Protein AF-A0AA42VGJ4-F1 (afdb_monomer_lite)

Structure (mmCIF, N/CA/C/O backbone):
data_AF-A0AA42VGJ4-F1
#
_entry.id   AF-A0AA42VGJ4-F1
#
loop_
_atom_site.group_PDB
_atom_site.id
_atom_site.type_symbol
_atom_site.label_atom_id
_atom_site.label_alt_id
_atom_site.label_comp_id
_atom_site.label_asym_id
_atom_site.label_entity_id
_atom_site.label_seq_id
_atom_site.pdbx_PDB_ins_code
_atom_site.Cartn_x
_atom_site.Cartn_y
_atom_site.Cartn_z
_atom_site.occupancy
_atom_site.B_iso_or_equiv
_atom_site.auth_seq_id
_atom_site.auth_comp_id
_atom_site.auth_asym_id
_atom_site.auth_atom_id
_atom_site.pdbx_PDB_model_num
ATOM 1 N N . MET A 1 1 ? 8.430 7.450 -19.204 1.00 54.16 1 MET A N 1
ATOM 2 C CA . MET A 1 1 ? 6.962 7.472 -19.052 1.00 54.16 1 MET A CA 1
ATOM 3 C C . MET A 1 1 ? 6.653 7.454 -17.564 1.00 54.16 1 MET A C 1
ATOM 5 O O . MET A 1 1 ? 7.102 6.535 -16.892 1.00 54.16 1 MET A O 1
ATOM 9 N N 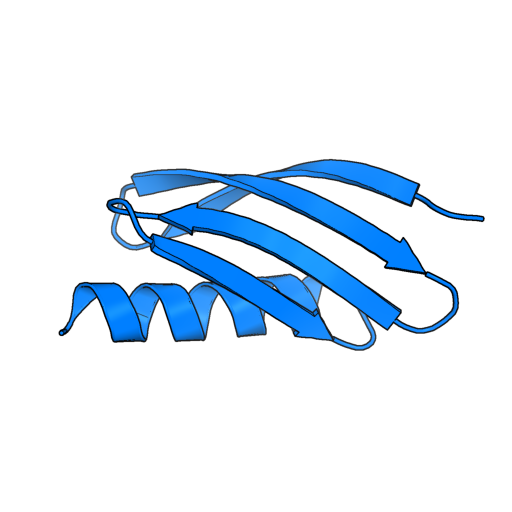. PHE A 1 2 ? 6.018 8.500 -17.035 1.00 59.00 2 PHE A N 1
ATOM 10 C CA . PHE A 1 2 ? 5.518 8.494 -15.659 1.00 59.00 2 PHE A CA 1
ATOM 11 C C . PHE A 1 2 ? 4.132 7.864 -15.683 1.00 59.00 2 PHE A C 1
ATOM 13 O O . PHE A 1 2 ? 3.232 8.410 -16.314 1.00 59.00 2 PHE A O 1
ATOM 20 N N . VAL A 1 3 ? 3.978 6.706 -15.049 1.00 68.69 3 VAL A N 1
ATOM 21 C CA . VAL A 1 3 ? 2.675 6.044 -14.935 1.00 68.69 3 VAL A CA 1
ATOM 22 C C . VAL A 1 3 ? 2.181 6.287 -13.521 1.00 68.69 3 VAL A C 1
ATOM 24 O O . VAL A 1 3 ? 2.801 5.817 -12.569 1.00 68.69 3 VAL A O 1
ATOM 27 N N . SER A 1 4 ? 1.107 7.065 -13.395 1.00 78.88 4 SER A N 1
ATOM 28 C CA . SER A 1 4 ? 0.364 7.206 -12.146 1.00 78.88 4 SER A CA 1
ATOM 29 C C . SER A 1 4 ? -0.927 6.412 -12.276 1.00 78.88 4 SER A C 1
ATOM 31 O O . SER A 1 4 ? -1.732 6.694 -13.164 1.00 78.88 4 SER A O 1
ATOM 33 N N . LYS A 1 5 ? -1.107 5.401 -11.428 1.00 88.00 5 LYS A N 1
ATOM 34 C CA . LYS A 1 5 ? -2.308 4.562 -11.395 1.00 88.00 5 LYS A CA 1
ATOM 35 C C . LYS A 1 5 ? -2.824 4.469 -9.964 1.00 88.00 5 LYS A C 1
ATOM 37 O O . LYS A 1 5 ? -2.038 4.319 -9.032 1.00 88.00 5 LYS A O 1
ATOM 42 N N . GLN A 1 6 ? -4.142 4.525 -9.800 1.00 89.38 6 GLN A N 1
ATOM 43 C CA . GLN A 1 6 ? -4.785 4.187 -8.533 1.00 89.38 6 GLN A CA 1
ATOM 44 C C . GLN A 1 6 ? -4.992 2.677 -8.422 1.00 89.38 6 GLN A C 1
ATOM 46 O O . GLN A 1 6 ? -5.326 2.002 -9.397 1.00 89.38 6 GLN A O 1
ATOM 51 N N . ASP A 1 7 ? -4.781 2.155 -7.225 1.00 90.50 7 ASP A N 1
ATOM 52 C CA . ASP A 1 7 ? -4.888 0.739 -6.906 1.00 90.50 7 ASP A CA 1
ATOM 53 C C . ASP A 1 7 ? -5.356 0.589 -5.457 1.00 90.50 7 ASP A C 1
ATOM 55 O O . ASP A 1 7 ? -5.418 1.565 -4.705 1.00 90.50 7 ASP A O 1
ATOM 59 N N . TRP A 1 8 ? -5.706 -0.629 -5.070 1.00 89.56 8 TRP A N 1
ATOM 60 C CA . TRP A 1 8 ? -6.296 -0.913 -3.771 1.00 89.56 8 TRP A CA 1
ATOM 61 C C . TRP A 1 8 ? -5.527 -2.061 -3.134 1.00 89.56 8 TRP A C 1
ATOM 63 O O . TRP A 1 8 ? -5.371 -3.123 -3.738 1.00 89.56 8 TRP A O 1
ATOM 73 N N . ILE A 1 9 ? -5.024 -1.848 -1.920 1.00 88.75 9 ILE A N 1
ATOM 74 C CA . ILE A 1 9 ? -4.276 -2.862 -1.175 1.00 88.75 9 ILE A CA 1
ATOM 75 C C . ILE A 1 9 ? -5.104 -3.292 0.029 1.00 88.75 9 ILE A C 1
ATOM 77 O O . ILE A 1 9 ? -5.460 -2.464 0.863 1.00 88.75 9 ILE A O 1
ATOM 81 N N . ALA A 1 10 ? -5.371 -4.595 0.126 1.00 88.50 10 ALA A N 1
ATOM 82 C CA . ALA A 1 10 ? -5.961 -5.197 1.313 1.00 88.50 10 ALA A CA 1
ATOM 83 C C . ALA A 1 10 ? -4.878 -5.467 2.374 1.00 88.50 10 ALA A C 1
ATOM 85 O O . ALA A 1 10 ? -3.898 -6.185 2.121 1.00 88.50 10 ALA A O 1
ATOM 86 N N . ILE A 1 11 ? -5.054 -4.898 3.562 1.00 84.44 11 ILE A N 1
ATOM 87 C CA . ILE A 1 11 ? -4.164 -5.027 4.716 1.00 84.44 11 ILE A CA 1
ATOM 88 C C . ILE A 1 11 ? -4.995 -5.052 5.998 1.00 84.44 11 ILE A C 1
ATOM 90 O O . ILE A 1 11 ? -5.854 -4.205 6.185 1.00 84.44 11 ILE A O 1
ATOM 94 N N . ASP A 1 12 ? -4.760 -6.044 6.858 1.00 79.25 12 ASP A N 1
ATOM 95 C CA . ASP A 1 12 ? -5.454 -6.188 8.149 1.00 79.25 12 ASP A CA 1
ATOM 96 C C . ASP A 1 12 ? -7.001 -6.173 8.064 1.00 79.25 12 ASP A C 1
ATOM 98 O O . ASP A 1 12 ? -7.698 -5.706 8.954 1.00 79.25 12 ASP A O 1
ATOM 102 N N . GLY A 1 13 ? -7.563 -6.664 6.952 1.00 82.69 13 GLY A N 1
ATOM 103 C CA . GLY A 1 13 ? -9.010 -6.621 6.693 1.00 82.69 13 GLY A CA 1
ATOM 104 C C . GLY A 1 13 ? -9.531 -5.277 6.164 1.00 82.69 13 GLY A C 1
ATOM 105 O O . GLY A 1 13 ? -10.689 -5.197 5.762 1.00 82.69 13 GLY A O 1
ATOM 106 N N . GLU A 1 14 ? -8.683 -4.251 6.077 1.00 85.12 14 GLU A N 1
ATOM 107 C CA . GLU A 1 14 ? -8.995 -2.956 5.476 1.00 85.12 14 GLU A CA 1
ATOM 108 C C . GLU A 1 14 ? -8.527 -2.892 4.019 1.00 85.12 14 GLU A C 1
ATOM 110 O O . GLU A 1 14 ? -7.475 -3.416 3.647 1.00 85.12 14 GLU A O 1
ATOM 115 N N . VAL A 1 15 ? -9.303 -2.217 3.169 1.00 89.31 15 VAL A N 1
ATOM 116 C CA . VAL A 1 15 ? -8.929 -1.954 1.776 1.00 89.31 15 VAL A CA 1
ATOM 117 C C . VAL A 1 15 ? -8.513 -0.497 1.652 1.00 89.31 15 VAL A C 1
ATOM 119 O O . VAL A 1 15 ? -9.327 0.412 1.798 1.00 89.31 15 VAL A O 1
ATOM 122 N N . VAL A 1 16 ? -7.233 -0.274 1.370 1.00 90.81 16 VAL A N 1
ATOM 123 C CA . VAL A 1 16 ? -6.630 1.059 1.349 1.00 90.81 16 VAL A CA 1
ATOM 124 C C . VAL A 1 16 ? -6.392 1.501 -0.085 1.00 90.81 16 VAL A C 1
ATOM 126 O O . VAL A 1 16 ? -5.753 0.792 -0.867 1.00 90.81 16 VAL A O 1
ATOM 129 N N . ALA A 1 17 ? -6.880 2.695 -0.423 1.00 91.69 17 ALA A N 1
ATOM 130 C CA . ALA A 1 17 ? -6.584 3.335 -1.696 1.00 91.69 17 ALA A CA 1
ATOM 131 C C . ALA A 1 17 ? -5.117 3.781 -1.731 1.00 91.69 17 ALA A C 1
ATOM 133 O O . ALA A 1 17 ? -4.656 4.539 -0.872 1.00 91.69 17 ALA A O 1
ATOM 134 N N . VAL A 1 18 ? -4.387 3.342 -2.752 1.00 93.12 18 VAL A N 1
ATOM 135 C CA . VAL A 1 18 ? -2.992 3.718 -2.969 1.00 93.12 18 VAL A CA 1
ATOM 136 C C . VAL A 1 18 ? -2.780 4.244 -4.383 1.00 93.12 18 VAL A C 1
ATOM 138 O O . VAL A 1 18 ? -3.461 3.876 -5.336 1.00 93.12 18 VAL A O 1
ATOM 141 N N . SER A 1 19 ? -1.792 5.116 -4.530 1.00 92.56 19 SER A N 1
ATOM 142 C CA . SER A 1 19 ? -1.307 5.612 -5.812 1.00 92.56 19 SER A CA 1
ATOM 143 C C . SER A 1 19 ? 0.033 4.961 -6.127 1.00 92.56 19 SER A C 1
ATOM 145 O O . SER A 1 19 ? 1.010 5.155 -5.399 1.00 92.56 19 SER A O 1
ATOM 147 N N . LEU A 1 20 ? 0.088 4.205 -7.221 1.00 91.25 20 LEU A N 1
ATOM 148 C CA . LEU A 1 20 ? 1.331 3.728 -7.812 1.00 91.25 20 LEU A CA 1
ATOM 149 C C . LEU A 1 20 ? 1.896 4.789 -8.741 1.00 91.25 20 LEU 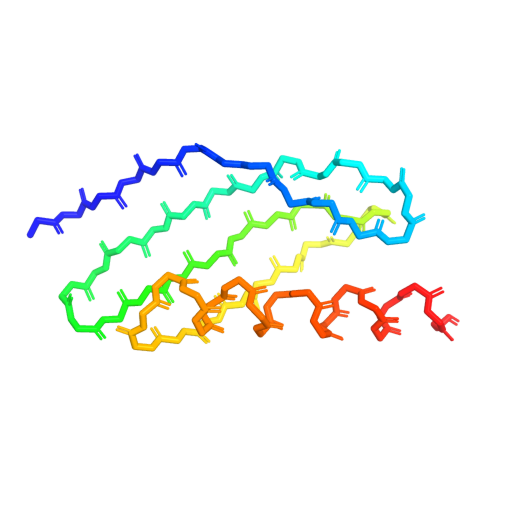A C 1
ATOM 151 O O . LEU A 1 20 ? 1.200 5.289 -9.619 1.00 91.25 20 LEU A O 1
ATOM 155 N N . GLN A 1 21 ? 3.170 5.100 -8.559 1.00 90.69 21 GLN A N 1
ATOM 156 C CA . GLN A 1 21 ? 3.937 6.008 -9.395 1.00 90.69 21 GLN A CA 1
ATOM 157 C C . GLN A 1 21 ? 5.165 5.263 -9.915 1.00 90.69 21 GLN A C 1
ATOM 159 O O . GLN A 1 21 ? 6.080 4.945 -9.154 1.00 90.69 21 GLN A O 1
ATOM 164 N N . GLY A 1 22 ? 5.188 4.975 -11.212 1.00 87.62 22 GLY A N 1
ATOM 165 C CA . GLY A 1 22 ? 6.352 4.423 -11.902 1.00 87.62 22 GLY A CA 1
ATOM 166 C C . GLY A 1 22 ? 7.231 5.538 -12.467 1.00 87.62 22 GLY A C 1
ATOM 167 O O . GLY A 1 22 ? 6.740 6.401 -13.199 1.00 87.62 22 GLY A O 1
ATOM 168 N N . LYS A 1 23 ? 8.532 5.514 -12.162 1.00 81.88 23 LYS A N 1
ATOM 169 C CA . LYS A 1 23 ? 9.548 6.398 -12.748 1.00 81.88 23 LYS A CA 1
ATOM 170 C C . LYS A 1 23 ? 10.775 5.581 -13.160 1.00 81.88 23 LYS A C 1
ATOM 172 O O . LYS A 1 23 ? 11.613 5.236 -12.330 1.00 81.88 23 LYS A O 1
ATOM 177 N N . GLY A 1 24 ? 10.908 5.319 -14.461 1.00 81.25 24 GLY A N 1
ATOM 178 C CA . 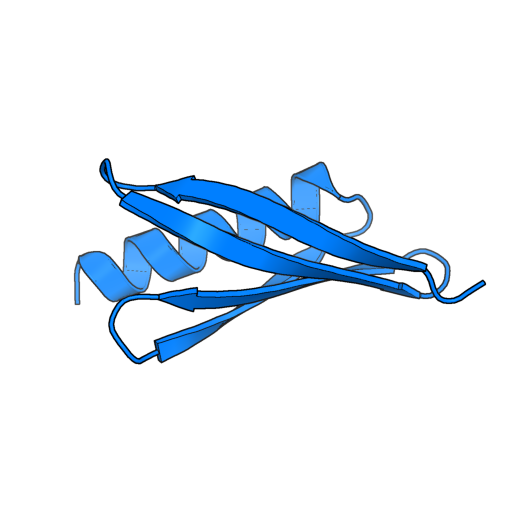GLY A 1 24 ? 12.034 4.552 -15.005 1.00 81.25 24 GLY A CA 1
ATOM 179 C C . GLY A 1 24 ? 12.049 3.122 -14.461 1.00 81.25 24 GLY A C 1
ATOM 180 O O . GLY A 1 24 ? 11.066 2.407 -14.609 1.00 81.25 24 GLY A O 1
ATOM 181 N N . SER A 1 25 ? 13.144 2.731 -13.810 1.00 83.38 25 SER A N 1
ATOM 182 C CA . SER A 1 25 ? 13.338 1.421 -13.167 1.00 83.38 25 SER A CA 1
ATOM 183 C C . SER A 1 25 ? 12.840 1.349 -11.715 1.00 83.38 25 SER A C 1
ATOM 185 O O . SER A 1 25 ? 13.087 0.358 -11.030 1.00 83.38 25 SER A O 1
ATOM 187 N N . SER A 1 26 ? 12.158 2.387 -11.220 1.00 86.81 26 SER A N 1
ATOM 188 C CA . SER A 1 26 ? 11.630 2.432 -9.855 1.00 86.81 26 SER A CA 1
ATOM 189 C C . SER A 1 26 ? 10.117 2.616 -9.840 1.00 86.81 26 SER A C 1
ATOM 191 O O . SER A 1 26 ? 9.552 3.393 -10.612 1.00 86.81 26 SER A O 1
ATOM 193 N N . VAL A 1 27 ? 9.467 1.917 -8.917 1.00 91.50 27 VAL A N 1
ATOM 194 C CA . VAL A 1 27 ? 8.050 2.028 -8.601 1.00 91.50 27 VAL A CA 1
ATOM 195 C C . VAL A 1 27 ? 7.898 2.494 -7.160 1.00 91.50 27 VAL A C 1
ATOM 197 O O . VAL A 1 27 ? 8.566 2.010 -6.244 1.00 91.50 27 VAL A O 1
ATOM 200 N N . LYS A 1 28 ? 6.987 3.436 -6.956 1.00 93.38 28 LYS A N 1
ATOM 201 C CA . LYS A 1 28 ? 6.599 3.976 -5.659 1.00 93.38 28 LYS A CA 1
ATOM 202 C C . LYS A 1 28 ? 5.113 3.720 -5.439 1.00 93.38 28 LYS A C 1
ATOM 204 O O . LYS A 1 28 ? 4.322 3.899 -6.353 1.00 93.38 28 LYS A O 1
ATOM 209 N N . VAL A 1 29 ? 4.735 3.336 -4.229 1.00 94.31 29 VAL A N 1
ATOM 210 C CA . VAL A 1 29 ? 3.348 3.204 -3.772 1.00 94.31 29 VAL A CA 1
ATOM 211 C C . VAL A 1 29 ? 3.152 4.188 -2.635 1.00 94.31 29 VAL A C 1
ATOM 213 O O . VAL A 1 29 ? 3.933 4.187 -1.685 1.00 94.31 29 VAL A O 1
ATOM 216 N N . VAL A 1 30 ? 2.136 5.038 -2.729 1.00 93.38 30 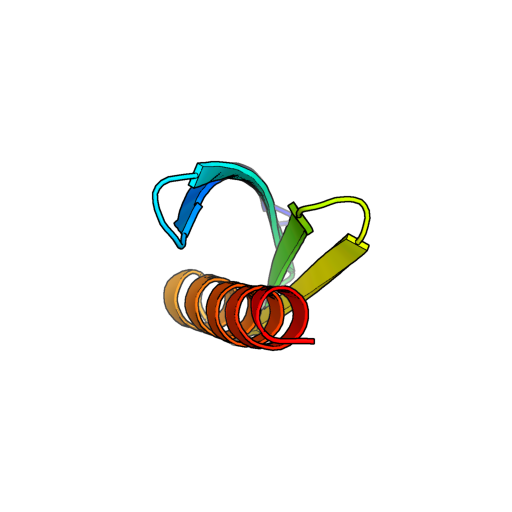VAL A N 1
ATOM 217 C CA . VAL A 1 30 ? 1.800 6.026 -1.699 1.00 93.38 30 VAL A CA 1
ATOM 218 C C . VAL A 1 30 ? 0.346 5.848 -1.304 1.00 93.38 30 VAL A C 1
ATOM 220 O O . VAL A 1 30 ? -0.514 5.777 -2.174 1.00 93.38 30 VAL A O 1
ATOM 223 N N . GLY A 1 31 ? 0.066 5.800 -0.010 1.00 92.56 31 GLY A N 1
ATOM 224 C CA . GLY A 1 31 ? -1.288 5.636 0.510 1.00 92.56 31 GLY A CA 1
ATOM 225 C C . GLY A 1 31 ? -1.408 6.189 1.919 1.00 92.56 31 GLY A C 1
ATOM 226 O O . GLY A 1 31 ? -0.410 6.256 2.639 1.00 92.56 31 GLY A O 1
ATOM 227 N N . LEU A 1 32 ? -2.620 6.588 2.290 1.00 92.00 32 LEU A N 1
ATOM 228 C CA . LEU A 1 32 ? -2.960 7.006 3.645 1.00 92.00 32 LEU A CA 1
ATOM 229 C C . LEU A 1 32 ? -3.546 5.801 4.384 1.00 92.00 32 LEU A C 1
ATOM 231 O O . LEU A 1 32 ? -4.563 5.262 3.958 1.00 92.00 32 LEU A O 1
ATOM 235 N N . PHE A 1 33 ? -2.921 5.386 5.481 1.00 90.44 33 PHE A N 1
ATOM 236 C CA . PHE A 1 33 ? -3.379 4.268 6.302 1.00 90.44 33 PHE A CA 1
ATOM 237 C C . PHE A 1 33 ? -3.492 4.717 7.759 1.00 90.44 33 PHE A C 1
ATOM 239 O O . PHE A 1 33 ? -2.522 5.221 8.318 1.00 90.44 33 PHE A O 1
ATOM 246 N N . ARG A 1 34 ? -4.690 4.598 8.349 1.00 87.81 34 ARG A N 1
ATOM 247 C CA . ARG A 1 34 ? -5.000 4.990 9.743 1.00 87.81 34 ARG A CA 1
ATOM 248 C C . ARG A 1 34 ? -4.503 6.397 10.137 1.00 87.81 34 ARG A C 1
ATOM 250 O O . ARG A 1 34 ? -4.078 6.622 11.260 1.00 87.81 34 ARG A O 1
ATOM 257 N N . GLY A 1 35 ? -4.549 7.353 9.203 1.00 87.81 35 GLY A N 1
ATOM 258 C CA . GLY A 1 35 ? -4.086 8.736 9.414 1.00 87.81 35 GLY A CA 1
ATOM 259 C C . GLY A 1 35 ? -2.599 8.981 9.122 1.00 87.81 35 GLY A C 1
ATOM 260 O O . GLY A 1 35 ? -2.157 10.127 9.154 1.00 87.81 35 GLY A O 1
ATOM 261 N N . HIS A 1 36 ? -1.842 7.943 8.758 1.00 88.62 36 HIS A N 1
ATOM 262 C CA . HIS A 1 36 ? -0.418 8.025 8.447 1.00 88.62 36 HIS A CA 1
ATOM 263 C C . HIS A 1 36 ? -0.157 7.884 6.947 1.00 88.62 36 HIS A C 1
ATOM 265 O O . HIS A 1 36 ? -0.648 6.970 6.280 1.00 88.62 36 HIS A O 1
ATOM 271 N N . TRP A 1 37 ? 0.642 8.798 6.396 1.00 91.06 37 TRP A N 1
ATOM 272 C CA . TRP A 1 37 ? 1.096 8.705 5.012 1.00 91.06 37 TRP A CA 1
ATOM 273 C C . TRP A 1 37 ? 2.228 7.695 4.899 1.00 91.06 37 TRP A C 1
ATOM 275 O O . TRP A 1 37 ? 3.340 7.921 5.376 1.00 91.06 37 TRP A O 1
ATOM 285 N N . ILE A 1 38 ? 1.958 6.596 4.204 1.00 93.25 38 ILE A N 1
ATOM 286 C CA . ILE A 1 38 ? 2.910 5.509 4.025 1.00 93.25 38 ILE A CA 1
ATOM 287 C C . ILE A 1 38 ? 3.382 5.489 2.581 1.00 93.25 38 ILE A C 1
ATOM 289 O O . ILE A 1 38 ? 2.608 5.625 1.631 1.00 93.25 38 ILE A O 1
ATOM 293 N N . THR A 1 39 ? 4.693 5.322 2.420 1.00 94.00 39 THR A N 1
ATOM 294 C CA . THR A 1 39 ? 5.351 5.222 1.119 1.00 94.00 39 THR A CA 1
ATOM 295 C C . THR A 1 39 ? 6.177 3.943 1.041 1.00 94.00 39 THR A C 1
ATOM 297 O O . THR A 1 39 ? 7.135 3.768 1.800 1.00 94.00 39 THR A O 1
ATOM 300 N N . GLY A 1 40 ? 5.841 3.079 0.086 1.00 94.31 40 GLY A N 1
ATOM 301 C CA . GLY A 1 40 ? 6.633 1.922 -0.317 1.00 94.31 40 GLY A CA 1
ATOM 302 C C . GLY A 1 40 ? 7.361 2.191 -1.627 1.00 94.31 40 GLY A C 1
ATOM 303 O O . GLY A 1 40 ? 6.861 2.904 -2.493 1.00 94.31 40 GLY A O 1
ATOM 304 N N . THR A 1 41 ? 8.552 1.632 -1.780 1.00 94.25 41 THR A N 1
ATOM 305 C CA . THR A 1 41 ? 9.361 1.744 -2.998 1.00 94.25 41 THR A CA 1
ATOM 306 C C . THR A 1 41 ? 9.928 0.384 -3.371 1.00 94.25 41 THR A C 1
ATOM 308 O O . THR A 1 41 ? 10.174 -0.452 -2.503 1.00 94.25 41 THR A O 1
ATOM 311 N N . GLY A 1 42 ? 10.125 0.153 -4.665 1.00 93.00 42 GLY A N 1
ATOM 312 C CA . GLY A 1 42 ? 10.703 -1.078 -5.188 1.00 93.00 42 GLY A CA 1
ATOM 313 C C . GLY A 1 42 ? 11.057 -0.957 -6.665 1.00 93.00 42 GLY A C 1
ATOM 314 O O . GLY A 1 42 ? 10.689 0.013 -7.320 1.00 93.00 42 GLY A O 1
ATOM 315 N N . CYS A 1 43 ? 11.775 -1.941 -7.202 1.00 89.69 43 CYS A N 1
ATOM 316 C CA . CYS A 1 43 ? 12.090 -1.996 -8.637 1.00 89.69 43 CYS A CA 1
ATOM 317 C C . CYS A 1 43 ? 10.904 -2.500 -9.483 1.00 89.69 43 CYS A C 1
ATOM 319 O O . CYS A 1 43 ? 10.915 -2.393 -10.703 1.00 89.69 43 CYS A O 1
ATOM 321 N N . THR A 1 44 ? 9.875 -3.051 -8.835 1.00 89.31 44 THR A N 1
ATOM 322 C CA . THR A 1 44 ? 8.640 -3.553 -9.451 1.00 89.31 44 THR A CA 1
ATOM 323 C C . THR A 1 44 ? 7.428 -3.122 -8.631 1.00 89.31 44 THR A C 1
ATOM 325 O O . THR A 1 44 ? 7.557 -2.779 -7.451 1.00 89.31 44 THR A O 1
ATOM 328 N N . GLU A 1 45 ? 6.237 -3.173 -9.232 1.00 89.81 45 GLU A N 1
ATOM 329 C CA . GLU A 1 45 ? 4.979 -2.891 -8.531 1.00 89.81 45 GLU A CA 1
ATOM 330 C C . GLU A 1 45 ? 4.798 -3.802 -7.316 1.00 89.81 45 GLU A C 1
ATOM 332 O O . GLU A 1 45 ? 4.519 -3.315 -6.223 1.00 89.81 45 GLU A O 1
ATOM 337 N N . SER A 1 46 ? 5.045 -5.105 -7.465 1.00 90.25 46 SER A N 1
ATOM 338 C CA . SER A 1 46 ? 4.941 -6.074 -6.369 1.00 90.25 46 SER A CA 1
ATOM 339 C C . SER A 1 46 ? 5.901 -5.761 -5.219 1.00 90.25 46 SER A C 1
ATOM 341 O O . SER A 1 46 ? 5.499 -5.807 -4.056 1.00 90.25 46 SER A O 1
ATOM 343 N N . ALA A 1 47 ? 7.149 -5.385 -5.524 1.00 92.94 47 ALA A N 1
ATOM 344 C CA . ALA A 1 47 ? 8.126 -5.010 -4.505 1.00 92.94 47 ALA A CA 1
ATOM 345 C C . ALA A 1 47 ? 7.710 -3.726 -3.769 1.00 92.94 47 ALA A C 1
ATOM 347 O O . ALA A 1 47 ? 7.774 -3.664 -2.541 1.00 92.94 47 ALA A O 1
ATOM 348 N N . ALA A 1 48 ? 7.226 -2.721 -4.502 1.00 93.06 48 ALA A N 1
ATOM 349 C CA . ALA A 1 48 ? 6.771 -1.467 -3.915 1.00 93.06 48 ALA A CA 1
ATOM 350 C C . ALA A 1 48 ? 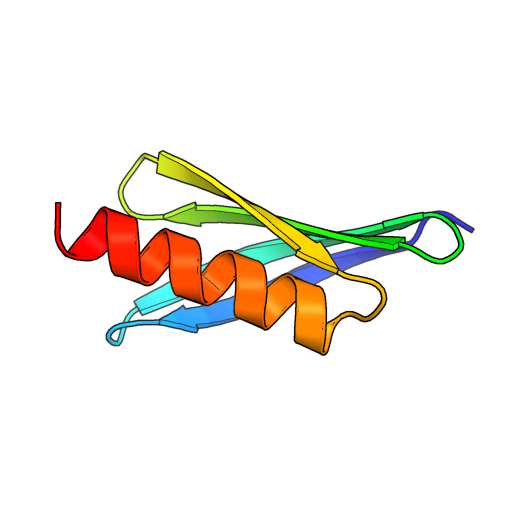5.502 -1.653 -3.060 1.00 93.06 48 ALA A C 1
ATOM 352 O O . ALA A 1 48 ? 5.426 -1.093 -1.964 1.00 93.06 48 ALA A O 1
ATOM 353 N N . LYS A 1 49 ? 4.549 -2.488 -3.504 1.00 92.31 49 LYS A N 1
ATOM 354 C CA . LYS A 1 49 ? 3.348 -2.865 -2.738 1.00 92.31 49 LYS A CA 1
ATOM 355 C C . LYS A 1 49 ? 3.711 -3.628 -1.464 1.00 92.31 49 LYS A C 1
ATOM 357 O O . LYS A 1 49 ? 3.205 -3.293 -0.399 1.00 92.31 49 LYS A O 1
ATOM 362 N N . SER A 1 50 ? 4.621 -4.602 -1.541 1.00 93.81 50 SER A N 1
ATOM 363 C CA . SER A 1 50 ? 5.093 -5.348 -0.364 1.00 93.81 50 SER A CA 1
ATOM 364 C C . SER A 1 50 ? 5.816 -4.441 0.639 1.00 93.81 50 SER A C 1
ATOM 366 O O . SER A 1 50 ? 5.543 -4.511 1.835 1.00 93.81 50 SER A O 1
ATOM 368 N N . CYS A 1 51 ? 6.671 -3.530 0.159 1.00 94.50 51 CYS A N 1
ATOM 369 C CA . CYS A 1 51 ? 7.338 -2.526 0.990 1.00 94.50 51 CYS A CA 1
ATOM 370 C C . CYS A 1 51 ? 6.330 -1.597 1.689 1.00 94.50 51 CYS A C 1
ATOM 372 O O . CYS A 1 51 ? 6.464 -1.331 2.883 1.00 94.50 51 CYS A O 1
ATOM 374 N N . TRP A 1 52 ? 5.299 -1.140 0.970 1.00 94.62 52 TRP A N 1
ATOM 375 C CA . TRP A 1 52 ? 4.215 -0.339 1.544 1.00 94.62 52 TRP A CA 1
ATOM 376 C C . TRP A 1 52 ? 3.444 -1.126 2.611 1.00 94.62 52 TRP A C 1
ATOM 378 O O . TRP A 1 52 ? 3.274 -0.631 3.721 1.00 94.62 52 TRP A O 1
ATOM 388 N N . LYS A 1 53 ? 3.064 -2.376 2.306 1.00 92.56 53 LYS A N 1
ATOM 389 C CA . LYS A 1 53 ? 2.310 -3.253 3.211 1.00 92.56 53 LYS A CA 1
ATOM 390 C C . LYS A 1 53 ? 3.067 -3.501 4.515 1.00 92.56 53 LYS A C 1
ATOM 392 O O . LYS A 1 53 ? 2.517 -3.251 5.576 1.00 92.56 53 LYS A O 1
ATOM 397 N N . ARG A 1 54 ? 4.354 -3.856 4.440 1.00 92.69 54 ARG A N 1
ATOM 398 C CA . ARG A 1 54 ? 5.197 -4.072 5.628 1.00 92.69 54 ARG A CA 1
ATOM 399 C C . ARG A 1 54 ? 5.264 -2.834 6.529 1.00 92.69 54 ARG A C 1
ATOM 401 O O . ARG A 1 54 ? 5.269 -2.964 7.748 1.00 92.69 54 ARG A O 1
ATOM 408 N N . LYS A 1 55 ? 5.333 -1.630 5.947 1.00 92.88 55 LYS A N 1
ATOM 409 C CA . LYS A 1 55 ? 5.323 -0.378 6.722 1.00 92.88 55 LYS A CA 1
ATOM 410 C C . LYS A 1 55 ? 3.962 -0.110 7.357 1.00 92.88 55 LYS A C 1
ATOM 412 O O . LYS A 1 55 ? 3.913 0.302 8.505 1.00 92.88 55 LYS A O 1
ATOM 417 N N . ALA A 1 56 ? 2.879 -0.364 6.632 1.00 90.31 56 ALA A N 1
ATOM 418 C CA . ALA A 1 56 ? 1.527 -0.238 7.160 1.00 90.31 56 ALA A CA 1
ATOM 419 C C . ALA A 1 56 ? 1.243 -1.243 8.286 1.00 90.31 56 ALA A C 1
ATOM 421 O O . ALA A 1 56 ? 0.691 -0.854 9.306 1.00 90.31 56 ALA A O 1
ATOM 422 N N . GLU A 1 57 ? 1.712 -2.487 8.169 1.00 89.38 57 GLU A N 1
ATOM 423 C CA . GLU A 1 57 ? 1.639 -3.492 9.242 1.00 89.38 57 GLU A CA 1
ATOM 424 C C . GLU A 1 57 ? 2.445 -3.058 10.473 1.00 89.38 57 GLU A C 1
ATOM 426 O O . GLU A 1 57 ? 2.006 -3.254 11.603 1.00 89.38 57 GLU A O 1
ATOM 431 N N . TYR A 1 58 ? 3.610 -2.437 10.274 1.00 88.12 58 TYR A N 1
ATOM 432 C CA . TYR A 1 58 ? 4.401 -1.883 11.372 1.00 88.12 58 TYR A CA 1
ATOM 433 C C . TYR A 1 58 ? 3.684 -0.723 12.081 1.00 88.12 58 TYR A C 1
ATOM 435 O O . TYR A 1 58 ? 3.628 -0.711 13.306 1.00 88.12 58 TYR A O 1
ATOM 443 N N . GLU A 1 59 ? 3.094 0.216 11.334 1.00 84.44 59 GLU A N 1
ATOM 444 C CA . GLU A 1 59 ? 2.312 1.321 11.911 1.00 84.44 59 GLU A CA 1
ATOM 445 C C . GLU A 1 59 ? 1.013 0.837 12.577 1.00 84.44 59 GLU A C 1
ATOM 447 O O . GLU A 1 59 ? 0.586 1.428 13.558 1.00 84.44 59 GLU A O 1
ATOM 452 N N . ALA A 1 60 ? 0.393 -0.250 12.099 1.00 81.62 60 ALA A N 1
ATOM 453 C CA . ALA A 1 60 ? -0.796 -0.830 12.733 1.00 81.62 60 ALA A CA 1
ATOM 454 C C . ALA A 1 60 ? -0.521 -1.414 14.129 1.00 81.62 60 ALA A C 1
ATOM 456 O O . ALA A 1 60 ? -1.436 -1.466 14.949 1.00 81.62 60 ALA A O 1
ATOM 457 N N . ASN A 1 61 ? 0.710 -1.883 14.356 1.00 78.69 61 ASN A N 1
ATOM 458 C CA . ASN A 1 61 ? 1.164 -2.506 15.601 1.00 78.69 61 ASN A CA 1
ATOM 459 C C . ASN A 1 61 ? 1.895 -1.527 16.542 1.00 78.69 61 ASN A C 1
ATOM 461 O O . ASN A 1 61 ? 2.383 -1.955 17.590 1.00 78.69 61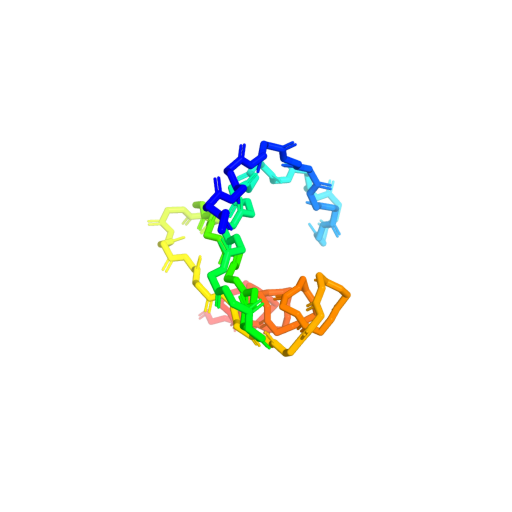 ASN A O 1
ATOM 465 N N . ARG A 1 62 ? 2.022 -0.251 16.158 1.00 71.31 62 ARG A N 1
ATOM 466 C CA . ARG A 1 62 ? 2.505 0.829 17.032 1.00 71.31 62 ARG A CA 1
ATOM 467 C C . ARG A 1 62 ? 1.365 1.399 17.861 1.00 71.31 62 ARG A C 1
ATOM 469 O O . ARG A 1 62 ? 1.663 1.769 19.016 1.00 71.31 62 ARG A O 1
#

Organism: Aeromonas caviae (NCBI:txid648)

pLDDT: mean 87.76, std 7.82, range [54.16, 94.62]

Radius of gyration: 11.04 Å; chains: 1; bounding box: 22×15×36 Å

Foldseek 3Di:
DWDWDWDWDDAPNDIWIWIWTDDDQKIKIWTQAPNDIFIAIDSDPVRRSVRRRVVNVVVVVD

Secondary structure (DSSP, 8-state):
-EEEEEEEEEETTEEEEEEEEEETTEEEEEEEETTEEEEEEESSHHHHHHHHHHHHHHHHT-

Sequence (62 aa):
MFVSKQDWIAIDGEVVAVSLQGKGSSVKVVGLFRGHWITGTGCTESAAKSCWKRKAEYEANR